Protein AF-A0A7G2JZL7-F1 (afdb_monomer_lite)

Radius of gyration: 18.75 Å; chains: 1; bounding box: 50×20×49 Å

Secondary structure (DSSP, 8-state):
-HHHHHHHHHHHTS-HHHHHHHHHGGGS-HHHHHHHHHHHHHHHHH---HHHHHHHHHHHHHHHHHHHHHHHHHHHHHHHH--SS---

InterPro domains:
  IPR024528 Threonine/Serine exporter, ThrE [PF12821] (1-78)
  IPR050539 ThrE Dicarboxylate/Amino Acid Exporter [PTHR34390] (1-87)

pLDDT: mean 87.21, std 9.63, range [56.19, 97.25]

Sequence (88 aa):
IGFLGVHLSHRYLAHPKAFTVAAIIPMIPGVHAYKAMISMVQIHHFGFSDALFEQMISSFINTSFILGAIVFGLALPGLLFYRQKPVV

Structure (mmCIF, N/CA/C/O backbone):
data_AF-A0A7G2JZL7-F1
#
_entry.id   AF-A0A7G2JZL7-F1
#
loop_
_atom_site.group_PDB
_atom_site.id
_atom_site.type_symbol
_atom_site.label_atom_id
_atom_site.label_alt_id
_atom_site.label_comp_id
_atom_site.label_asym_id
_atom_site.label_entity_id
_atom_site.label_seq_id
_atom_site.pdbx_PDB_ins_code
_atom_site.Cartn_x
_atom_site.Cartn_y
_atom_site.Cartn_z
_atom_site.occupancy
_atom_site.B_iso_or_equiv
_atom_site.auth_seq_id
_atom_site.auth_comp_id
_atom_site.auth_asym_id
_atom_site.auth_atom_id
_atom_site.pdbx_PDB_model_num
ATOM 1 N N . ILE A 1 1 ? -9.297 -6.302 9.357 1.00 80.50 1 ILE A N 1
ATOM 2 C CA . ILE A 1 1 ? -8.786 -5.452 10.464 1.00 80.50 1 ILE A CA 1
ATOM 3 C C . ILE A 1 1 ? -9.769 -4.384 10.944 1.00 80.50 1 ILE A C 1
ATOM 5 O O . ILE A 1 1 ? -9.880 -4.228 12.148 1.00 80.50 1 ILE A O 1
ATOM 9 N N . GLY A 1 2 ? -10.505 -3.683 10.070 1.00 80.50 2 GLY A N 1
ATOM 10 C CA . GLY A 1 2 ? -11.409 -2.610 10.501 1.00 80.50 2 GLY A CA 1
ATOM 11 C C . GLY A 1 2 ? -12.468 -3.068 11.514 1.00 80.50 2 GLY A C 1
ATOM 12 O O . GLY A 1 2 ? -12.598 -2.473 12.578 1.00 80.50 2 GLY A O 1
ATOM 13 N N . PHE A 1 3 ? -13.173 -4.168 11.228 1.00 83.44 3 PHE A N 1
ATOM 14 C CA . PHE A 1 3 ? -14.215 -4.697 12.122 1.00 83.44 3 PHE A CA 1
ATOM 15 C C . PHE A 1 3 ? -13.636 -5.201 13.450 1.00 83.44 3 PHE A C 1
ATOM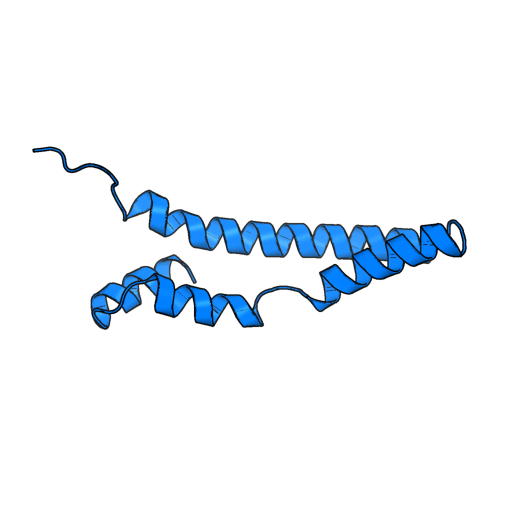 17 O O . PHE A 1 3 ? -14.198 -4.951 14.512 1.00 83.44 3 PHE A O 1
ATOM 24 N N . LEU A 1 4 ? -12.469 -5.851 13.391 1.00 83.56 4 LEU A N 1
ATOM 25 C CA . LEU A 1 4 ? -11.732 -6.296 14.576 1.00 83.56 4 LEU A CA 1
ATOM 26 C C . LEU A 1 4 ? -11.276 -5.112 15.438 1.00 83.56 4 LEU A C 1
ATOM 28 O O . LEU A 1 4 ? -11.386 -5.182 16.655 1.00 83.56 4 LEU A O 1
ATOM 32 N N . GLY A 1 5 ? -10.824 -4.014 14.827 1.00 80.88 5 GLY A N 1
ATOM 33 C CA . GLY A 1 5 ? -10.449 -2.792 15.539 1.00 80.88 5 GLY A CA 1
ATOM 34 C C . GLY A 1 5 ? -11.624 -2.174 16.296 1.00 80.88 5 GLY A C 1
ATOM 35 O O . GLY A 1 5 ? -11.454 -1.761 17.439 1.00 80.88 5 GLY A O 1
ATOM 36 N N . VAL A 1 6 ? -12.828 -2.186 15.710 1.00 82.94 6 VAL A N 1
ATOM 37 C CA . VAL A 1 6 ? -14.056 -1.753 16.399 1.00 82.94 6 VAL A CA 1
ATOM 38 C C . VAL A 1 6 ? -14.419 -2.719 17.532 1.00 82.94 6 VAL A C 1
ATOM 40 O O . VAL A 1 6 ? -14.617 -2.285 18.663 1.00 82.94 6 VAL A O 1
ATOM 43 N N . HIS A 1 7 ? -14.425 -4.031 17.295 1.00 82.50 7 HIS A N 1
ATOM 44 C CA . HIS A 1 7 ? -14.757 -5.003 18.342 1.00 82.50 7 HIS A CA 1
ATOM 45 C C . HIS A 1 7 ? -13.790 -4.942 19.542 1.00 82.50 7 HIS A C 1
ATOM 47 O O . HIS A 1 7 ? -14.216 -4.917 20.697 1.00 82.50 7 HIS A O 1
ATOM 53 N N . LEU A 1 8 ? -12.484 -4.850 19.277 1.00 80.56 8 LEU A N 1
ATOM 54 C CA . LEU A 1 8 ? -11.459 -4.724 20.313 1.00 80.56 8 LEU A CA 1
ATOM 55 C C . LEU A 1 8 ? -11.521 -3.360 21.009 1.00 80.56 8 LEU A C 1
ATOM 57 O O . LE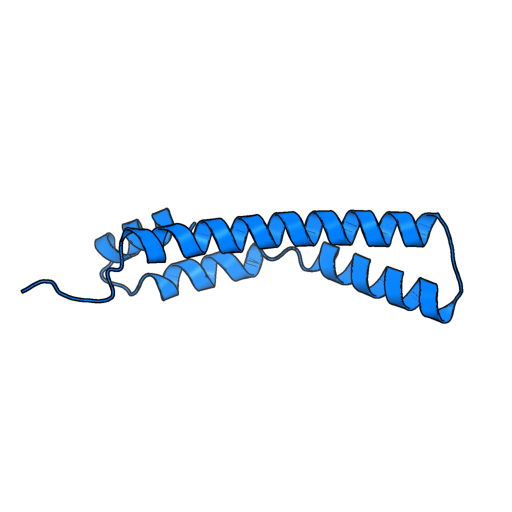U A 1 8 ? -11.318 -3.302 22.217 1.00 80.56 8 LEU A O 1
ATOM 61 N N . SER A 1 9 ? -11.877 -2.282 20.301 1.00 80.75 9 SER A N 1
ATOM 62 C CA . SER A 1 9 ? -12.076 -0.968 20.927 1.00 80.75 9 SER A CA 1
ATOM 63 C C . SER A 1 9 ? -13.164 -0.975 21.997 1.00 80.75 9 SER A C 1
ATOM 65 O O . SER A 1 9 ? -12.954 -0.432 23.077 1.00 80.75 9 SER A O 1
ATOM 67 N N . HIS A 1 10 ? -14.280 -1.668 21.749 1.00 79.88 10 HIS A N 1
ATOM 68 C CA . HIS A 1 10 ? -15.338 -1.835 22.744 1.00 79.88 10 HIS A CA 1
ATOM 69 C C . HIS A 1 10 ? -14.904 -2.721 23.917 1.00 79.88 10 HIS A C 1
ATOM 71 O O . HIS A 1 10 ? -15.257 -2.429 25.056 1.00 79.88 10 HIS A O 1
ATOM 77 N N . ARG A 1 11 ? -14.111 -3.773 23.666 1.00 84.00 11 ARG A N 1
ATOM 78 C CA . ARG A 1 11 ? -13.613 -4.671 24.723 1.00 84.00 11 ARG A CA 1
ATOM 79 C C . ARG A 1 11 ? -12.551 -4.026 25.618 1.00 84.00 11 ARG A C 1
ATOM 81 O O . ARG A 1 11 ? -12.525 -4.309 26.810 1.00 84.00 11 ARG A O 1
ATOM 88 N N . TYR A 1 12 ? -11.679 -3.193 25.053 1.00 84.31 12 TYR A N 1
ATOM 89 C CA . TYR A 1 12 ? -10.535 -2.591 25.749 1.00 84.31 12 TYR A CA 1
ATOM 90 C C . TYR A 1 12 ? -10.714 -1.095 26.067 1.00 84.31 12 TYR A C 1
ATOM 92 O O . TYR A 1 12 ? -9.765 -0.470 26.530 1.00 84.31 12 TYR A O 1
ATOM 100 N N . LEU A 1 13 ? -11.900 -0.516 25.821 1.00 79.50 13 LEU A N 1
ATOM 101 C CA . LEU A 1 13 ? -12.236 0.903 26.059 1.00 79.50 13 LEU A CA 1
ATOM 102 C C . LEU A 1 13 ? -11.251 1.907 25.421 1.00 79.50 13 LEU A C 1
ATOM 104 O O . LEU A 1 13 ? -11.131 3.048 25.864 1.00 79.50 13 LEU A O 1
ATOM 108 N N . ALA A 1 14 ? -10.543 1.498 24.368 1.00 80.00 14 ALA A N 1
ATOM 109 C CA . ALA A 1 14 ? -9.541 2.310 23.686 1.00 80.00 14 ALA A CA 1
ATOM 110 C C . ALA A 1 14 ? -10.037 2.711 22.297 1.00 80.00 14 ALA A C 1
ATOM 112 O O . ALA A 1 14 ? -10.699 1.930 21.623 1.00 80.00 14 ALA A O 1
ATOM 113 N N . HIS A 1 15 ? -9.710 3.922 21.844 1.00 77.56 15 HIS A N 1
ATOM 114 C CA . HIS A 1 15 ? -10.223 4.448 20.579 1.00 77.56 15 HIS A CA 1
ATOM 115 C C . HIS A 1 15 ? -9.833 3.538 19.386 1.00 77.56 15 HIS A C 1
ATOM 117 O O . HIS A 1 15 ? -8.642 3.265 19.218 1.00 77.56 15 HIS A O 1
ATOM 123 N N . PRO A 1 16 ? -10.765 3.120 18.498 1.00 77.94 16 PRO A N 1
ATOM 124 C CA . PRO A 1 16 ? -10.495 2.116 17.455 1.00 77.94 16 PRO A CA 1
ATOM 125 C C . PRO A 1 16 ? -9.304 2.439 16.545 1.00 77.94 16 PRO A C 1
ATOM 127 O O . PRO A 1 16 ? -8.570 1.538 16.140 1.00 77.94 16 PRO A O 1
ATOM 130 N N . LYS A 1 17 ? -9.062 3.734 16.290 1.00 80.38 17 LYS A N 1
ATOM 131 C CA . LYS A 1 17 ? -7.887 4.219 15.539 1.00 80.38 17 LYS A CA 1
ATOM 132 C C . LYS A 1 17 ? -6.546 3.727 16.111 1.00 80.38 17 LYS A C 1
ATOM 134 O O . LYS A 1 17 ? -5.637 3.484 15.327 1.00 80.38 17 LYS A O 1
ATOM 139 N N . ALA A 1 18 ? -6.418 3.536 17.426 1.00 83.25 18 ALA A N 1
ATOM 140 C CA . ALA A 1 18 ? -5.179 3.056 18.043 1.00 83.25 18 ALA A CA 1
ATOM 141 C C . ALA A 1 18 ? -4.809 1.635 17.576 1.00 83.25 18 ALA A C 1
ATOM 143 O O . ALA A 1 18 ? -3.646 1.354 17.299 1.00 83.25 18 ALA A O 1
ATOM 144 N N . PHE A 1 19 ? -5.803 0.758 17.408 1.00 82.00 19 PHE A N 1
ATOM 145 C CA . PHE A 1 19 ? -5.585 -0.620 16.959 1.00 82.00 19 PHE A CA 1
ATOM 146 C C . PHE A 1 19 ? -5.403 -0.716 15.449 1.00 82.00 19 PHE A C 1
ATOM 148 O O . PHE A 1 19 ? -4.549 -1.453 14.957 1.00 82.00 19 PHE A O 1
ATOM 155 N N . THR A 1 20 ? -6.206 0.028 14.690 1.00 85.12 20 THR A N 1
ATOM 156 C CA . THR A 1 20 ? -6.175 -0.075 13.232 1.00 85.12 20 THR A CA 1
ATOM 157 C C . THR A 1 20 ? -4.923 0.547 12.623 1.00 85.12 20 THR A C 1
ATOM 159 O O . THR A 1 20 ? -4.434 0.027 11.627 1.00 85.12 20 THR A O 1
ATOM 162 N N . VAL A 1 21 ? -4.376 1.619 13.212 1.00 85.00 21 VAL A N 1
ATOM 163 C CA . VAL A 1 21 ? -3.129 2.243 12.731 1.00 85.00 21 VAL A CA 1
ATOM 164 C C . VAL A 1 21 ? -1.942 1.300 12.925 1.00 85.00 21 VAL A C 1
ATOM 166 O O . VAL A 1 21 ? -1.195 1.073 11.977 1.00 85.00 21 VAL A O 1
ATOM 169 N N . ALA A 1 22 ? -1.813 0.684 14.105 1.00 85.62 22 ALA A N 1
ATOM 170 C CA . ALA A 1 22 ? -0.750 -0.284 14.380 1.00 85.62 22 ALA A CA 1
ATOM 171 C C . ALA A 1 22 ? -0.806 -1.498 13.435 1.00 85.62 22 ALA A C 1
ATOM 173 O O . ALA A 1 22 ? 0.228 -1.977 12.976 1.00 85.62 22 ALA A O 1
ATOM 174 N N . ALA A 1 23 ? -2.014 -1.962 13.096 1.00 86.88 23 ALA A N 1
ATOM 175 C CA . A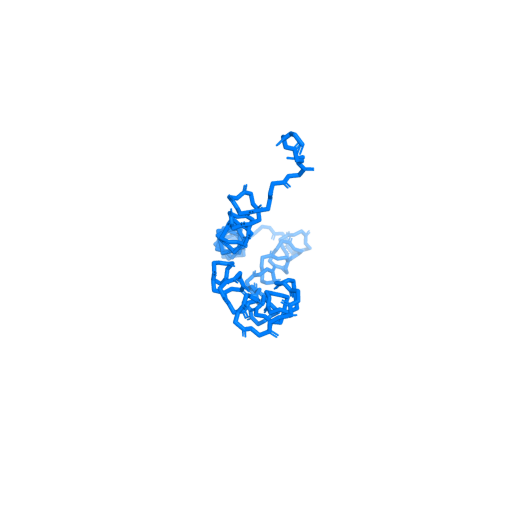LA A 1 23 ? -2.206 -3.088 12.187 1.00 86.88 23 ALA A CA 1
ATOM 176 C C . ALA A 1 23 ? -1.875 -2.762 10.718 1.00 86.88 23 ALA A C 1
ATOM 178 O O . ALA A 1 23 ? -1.479 -3.657 9.980 1.00 86.88 23 ALA A O 1
ATOM 179 N N . ILE A 1 24 ? -2.037 -1.509 10.274 1.00 89.25 24 ILE A N 1
ATOM 180 C CA . ILE A 1 24 ? -1.850 -1.131 8.863 1.00 89.25 24 ILE A CA 1
ATOM 181 C C . ILE A 1 24 ? -0.378 -1.015 8.472 1.00 89.25 24 ILE A C 1
ATOM 183 O O . ILE A 1 24 ? -0.037 -1.395 7.357 1.00 89.25 24 ILE A O 1
ATOM 187 N N . ILE A 1 25 ? 0.488 -0.528 9.366 1.00 89.94 25 ILE A N 1
ATOM 188 C CA . ILE A 1 25 ? 1.915 -0.286 9.083 1.00 89.94 25 ILE A CA 1
ATOM 189 C C . ILE A 1 25 ? 2.598 -1.481 8.382 1.00 89.94 25 ILE A C 1
ATOM 191 O O . ILE A 1 25 ? 3.166 -1.272 7.310 1.00 89.94 25 ILE A O 1
ATOM 195 N N . PRO A 1 26 ? 2.523 -2.726 8.896 1.00 89.38 26 PRO A N 1
ATOM 196 C CA . PRO A 1 26 ? 3.158 -3.872 8.238 1.00 89.38 26 PRO A CA 1
ATOM 197 C C . PRO A 1 26 ? 2.413 -4.381 6.993 1.00 89.38 26 PRO A C 1
ATOM 199 O O . PRO A 1 26 ? 2.981 -5.148 6.222 1.00 89.38 26 PRO A O 1
ATOM 202 N N . MET A 1 27 ? 1.147 -4.004 6.789 1.00 90.19 27 MET A N 1
ATOM 203 C CA . MET A 1 27 ? 0.323 -4.502 5.677 1.00 90.19 27 MET A CA 1
ATOM 204 C C . MET A 1 27 ? 0.478 -3.678 4.393 1.00 90.19 27 MET A C 1
ATOM 206 O O . MET A 1 27 ? -0.000 -4.098 3.340 1.00 90.19 27 MET A O 1
ATOM 210 N N . ILE A 1 28 ? 1.121 -2.507 4.456 1.00 91.56 28 ILE A N 1
ATOM 211 C CA . ILE A 1 28 ? 1.357 -1.672 3.276 1.00 91.56 28 ILE A CA 1
ATOM 212 C C . ILE A 1 28 ? 2.368 -2.385 2.358 1.00 91.56 28 ILE A C 1
ATOM 214 O O . ILE A 1 28 ? 3.493 -2.654 2.785 1.00 91.56 28 ILE A O 1
ATOM 218 N N . PRO A 1 29 ? 2.026 -2.660 1.084 1.00 92.19 29 PRO A N 1
ATOM 219 C CA . PRO A 1 29 ? 2.887 -3.378 0.142 1.00 92.19 29 PRO A CA 1
ATOM 220 C C . PRO A 1 29 ? 4.005 -2.473 -0.413 1.00 92.19 29 PRO A C 1
ATOM 222 O O . PRO A 1 29 ? 4.092 -2.219 -1.615 1.00 92.19 29 PRO A O 1
ATOM 225 N N . GLY A 1 30 ? 4.883 -1.981 0.466 1.00 91.69 30 GLY A N 1
ATOM 226 C CA . GLY A 1 30 ? 5.915 -0.997 0.131 1.00 91.69 30 GLY A CA 1
ATOM 227 C C . GLY A 1 30 ? 6.889 -1.478 -0.944 1.00 91.69 30 GLY A C 1
ATOM 228 O O . GLY A 1 30 ? 7.230 -0.718 -1.842 1.00 91.69 30 GLY A O 1
ATOM 229 N N . VAL A 1 31 ? 7.274 -2.759 -0.921 1.00 93.62 31 VAL A N 1
ATOM 230 C CA . VAL A 1 31 ? 8.196 -3.340 -1.916 1.00 93.62 31 VAL A CA 1
ATOM 231 C C . VAL A 1 31 ? 7.601 -3.310 -3.327 1.00 93.62 31 VAL A C 1
ATOM 233 O O . VAL A 1 31 ? 8.307 -2.985 -4.279 1.00 93.62 31 VAL A O 1
ATOM 236 N N . HIS A 1 32 ? 6.311 -3.622 -3.479 1.00 93.62 32 HIS A N 1
ATOM 237 C CA . HIS A 1 32 ? 5.643 -3.589 -4.783 1.00 93.62 32 HIS A CA 1
ATOM 238 C C . HIS A 1 32 ? 5.499 -2.152 -5.295 1.00 93.62 32 HIS A C 1
ATOM 240 O O . HIS A 1 32 ? 5.801 -1.886 -6.459 1.00 93.62 32 HIS A O 1
ATOM 246 N N . ALA A 1 33 ? 5.146 -1.215 -4.412 1.00 94.81 33 ALA A N 1
ATOM 247 C CA . ALA A 1 33 ? 5.061 0.200 -4.753 1.00 94.81 33 ALA A CA 1
ATOM 248 C C . ALA A 1 33 ? 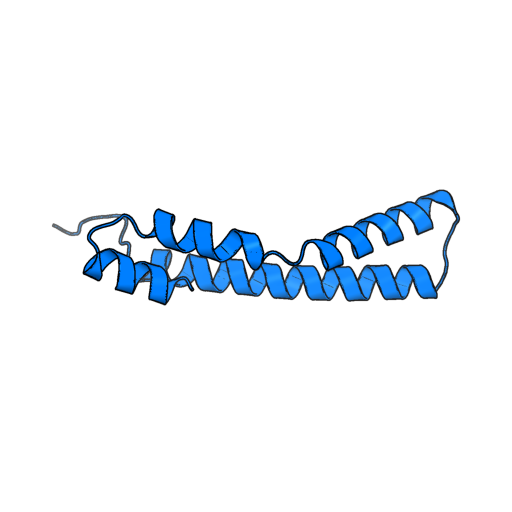6.415 0.743 -5.236 1.00 94.81 33 ALA A C 1
ATOM 250 O O . ALA A 1 33 ? 6.502 1.391 -6.279 1.00 94.81 33 ALA A O 1
ATOM 251 N N . TYR A 1 34 ? 7.489 0.417 -4.512 1.00 96.25 34 TYR A N 1
ATOM 252 C CA . TYR A 1 34 ? 8.836 0.869 -4.847 1.00 96.25 34 TYR A CA 1
ATOM 253 C C . TYR A 1 34 ? 9.342 0.259 -6.157 1.00 96.25 34 TYR A C 1
ATOM 255 O O . TYR A 1 34 ? 9.959 0.957 -6.956 1.00 96.25 34 TYR A O 1
ATOM 263 N N . LYS A 1 35 ? 9.044 -1.023 -6.416 1.00 95.0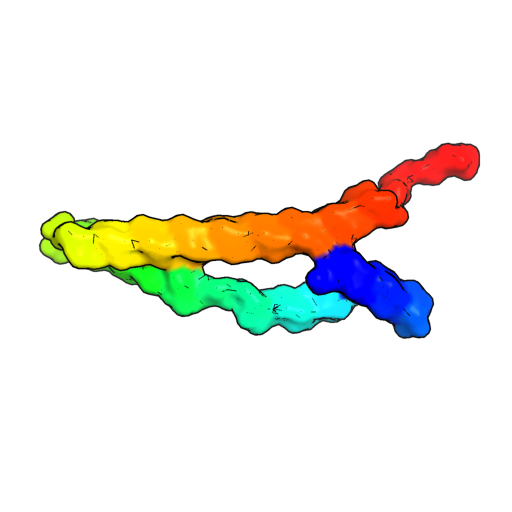0 35 LYS A N 1
ATOM 264 C CA . LYS A 1 35 ? 9.357 -1.675 -7.697 1.00 95.00 35 LYS A CA 1
ATOM 265 C C . LYS A 1 35 ? 8.663 -0.983 -8.865 1.00 95.00 35 LYS A C 1
ATOM 267 O O . LYS A 1 35 ? 9.330 -0.685 -9.846 1.00 95.00 35 LYS A O 1
ATOM 272 N N . ALA A 1 36 ? 7.370 -0.680 -8.743 1.00 96.06 36 ALA A N 1
ATOM 273 C CA . ALA A 1 36 ? 6.636 0.043 -9.780 1.00 96.06 36 ALA A CA 1
ATOM 274 C C . ALA A 1 36 ? 7.258 1.423 -10.057 1.00 96.06 36 ALA A C 1
ATOM 276 O O . ALA A 1 36 ? 7.493 1.778 -11.211 1.00 96.06 36 ALA A O 1
ATOM 277 N N . MET A 1 37 ? 7.585 2.166 -8.995 1.00 96.94 37 MET A N 1
ATOM 278 C CA . MET A 1 37 ? 8.203 3.490 -9.090 1.00 96.94 37 MET A CA 1
ATOM 279 C C . MET A 1 37 ? 9.591 3.440 -9.743 1.00 96.94 37 MET A C 1
ATOM 281 O O . MET A 1 37 ? 9.865 4.215 -10.655 1.00 96.94 37 MET A O 1
ATOM 285 N N . ILE A 1 38 ? 10.465 2.525 -9.311 1.00 96.00 38 ILE A N 1
ATOM 286 C CA . ILE A 1 38 ? 11.809 2.388 -9.889 1.00 96.00 38 ILE A CA 1
ATOM 287 C C . ILE A 1 38 ? 11.720 1.973 -11.357 1.00 96.00 38 ILE A C 1
ATOM 289 O O . ILE A 1 38 ? 12.401 2.578 -12.178 1.00 96.00 38 ILE A O 1
ATOM 293 N N . SER A 1 39 ? 10.872 1.000 -11.709 1.00 94.56 39 SER A N 1
ATOM 294 C CA . SER A 1 39 ? 10.707 0.575 -13.103 1.00 94.56 39 SER A CA 1
ATOM 295 C C . SER A 1 39 ? 10.219 1.725 -13.991 1.00 94.56 39 SER A C 1
ATOM 297 O O . SER A 1 39 ? 10.727 1.896 -15.094 1.00 94.56 39 SER A O 1
ATOM 299 N N . MET A 1 40 ? 9.320 2.580 -13.492 1.00 95.56 40 MET A N 1
ATOM 300 C CA . MET A 1 40 ? 8.886 3.789 -14.201 1.00 95.56 40 MET A CA 1
ATOM 301 C C . MET A 1 40 ? 10.043 4.777 -14.433 1.00 95.56 40 MET A C 1
ATOM 303 O O . MET A 1 40 ? 10.217 5.281 -15.542 1.00 95.56 40 MET A O 1
ATOM 307 N N . VAL A 1 41 ? 10.863 5.032 -13.409 1.00 96.50 41 VAL A N 1
ATOM 308 C CA . VAL A 1 41 ? 12.041 5.912 -13.521 1.00 96.50 41 VAL A CA 1
ATOM 309 C C . VAL A 1 41 ? 13.084 5.324 -14.475 1.00 96.50 41 VAL A C 1
ATOM 311 O O . VAL A 1 41 ? 13.680 6.055 -15.264 1.00 96.50 41 VAL A O 1
ATOM 314 N N . GLN A 1 42 ? 13.285 4.006 -14.446 1.00 94.19 42 GLN A N 1
ATOM 315 C CA . GLN A 1 42 ? 14.201 3.310 -15.346 1.00 94.19 42 GLN A CA 1
ATOM 316 C C . GLN A 1 42 ? 13.745 3.399 -16.803 1.00 94.19 42 GLN A C 1
ATOM 318 O O . GLN A 1 42 ? 14.577 3.675 -17.659 1.00 94.19 42 GLN A O 1
ATOM 323 N N . ILE A 1 43 ? 12.445 3.254 -17.080 1.00 95.38 43 ILE A N 1
ATOM 324 C CA . ILE A 1 43 ? 11.890 3.444 -18.430 1.00 95.38 43 ILE A CA 1
ATOM 325 C C . ILE A 1 43 ? 12.119 4.881 -18.917 1.00 95.38 43 ILE A C 1
ATOM 327 O O . ILE A 1 43 ? 12.496 5.093 -20.067 1.00 95.38 43 ILE A O 1
ATOM 331 N N . HIS A 1 44 ? 11.935 5.873 -18.041 1.00 93.81 44 HIS A N 1
ATOM 332 C CA . HIS A 1 44 ? 12.175 7.277 -18.378 1.00 93.81 44 HIS A CA 1
ATOM 333 C C . HIS A 1 44 ? 13.658 7.573 -18.666 1.00 93.81 44 HIS A C 1
ATOM 335 O O . HIS A 1 44 ? 13.960 8.363 -19.555 1.00 93.81 44 HIS A O 1
ATOM 341 N N . HIS A 1 45 ? 14.586 6.965 -17.919 1.00 95.12 45 HIS A N 1
ATOM 342 C CA . HIS A 1 45 ? 16.017 7.263 -18.037 1.00 95.12 45 HIS A CA 1
ATOM 343 C C . HIS A 1 45 ? 16.745 6.428 -19.103 1.00 95.12 45 HIS A C 1
ATOM 345 O O . HIS A 1 45 ? 17.559 6.969 -19.845 1.00 95.12 45 HIS A O 1
ATOM 351 N N . PHE A 1 46 ? 16.467 5.125 -19.182 1.00 92.44 46 PHE A N 1
ATOM 352 C CA . PHE A 1 46 ? 17.165 4.178 -20.063 1.00 92.44 46 PHE A CA 1
ATOM 353 C C . PHE A 1 46 ? 16.385 3.841 -21.343 1.00 92.44 46 PHE A C 1
ATOM 355 O O . PHE A 1 46 ? 16.917 3.165 -22.221 1.00 92.44 46 PHE A O 1
ATOM 362 N N . GLY A 1 47 ? 15.146 4.323 -21.468 1.00 89.94 47 GLY A N 1
ATOM 363 C CA . GLY A 1 47 ? 14.258 4.012 -22.582 1.00 89.94 47 GLY A CA 1
ATOM 364 C C . GLY A 1 47 ? 13.344 2.816 -22.310 1.00 89.94 47 GLY A C 1
ATOM 365 O O . GLY A 1 47 ? 13.383 2.176 -21.259 1.00 89.94 47 GLY A O 1
ATOM 366 N N . PHE A 1 48 ? 12.466 2.538 -23.273 1.00 91.69 48 PHE A N 1
ATOM 367 C CA . PHE A 1 48 ? 11.446 1.504 -23.136 1.00 91.69 48 PHE A CA 1
ATOM 368 C C . PHE A 1 48 ? 12.043 0.090 -23.201 1.00 91.69 48 PHE A C 1
ATOM 370 O O . PHE A 1 48 ? 12.852 -0.220 -24.072 1.00 91.69 48 PHE A O 1
ATOM 377 N N . SER A 1 49 ? 11.597 -0.777 -22.293 1.00 93.94 49 SER A N 1
ATOM 378 C CA . SER A 1 49 ? 11.920 -2.203 -22.260 1.00 93.94 49 SER A CA 1
ATOM 379 C C . SER A 1 49 ? 10.678 -2.977 -21.835 1.00 93.94 49 SER A C 1
ATOM 381 O O . SER A 1 49 ? 10.064 -2.630 -20.822 1.00 93.94 49 SER A O 1
ATOM 383 N N . ASP A 1 50 ? 10.338 -4.039 -22.568 1.00 93.94 50 ASP A N 1
ATOM 384 C CA . ASP A 1 50 ? 9.155 -4.863 -22.291 1.00 93.94 50 ASP A CA 1
ATOM 385 C C . ASP A 1 50 ? 9.176 -5.436 -20.867 1.00 93.94 50 ASP A C 1
ATOM 387 O O . ASP A 1 50 ? 8.177 -5.370 -20.154 1.00 93.94 50 ASP A O 1
ATOM 391 N N . ALA A 1 51 ? 10.343 -5.897 -20.404 1.00 94.00 51 ALA A N 1
ATOM 392 C CA . ALA A 1 51 ? 10.508 -6.449 -19.060 1.00 94.00 51 ALA A CA 1
ATOM 393 C C . ALA A 1 51 ? 10.278 -5.399 -17.957 1.00 94.00 51 ALA A C 1
ATOM 395 O O . ALA A 1 51 ? 9.621 -5.676 -16.952 1.00 94.00 51 ALA A O 1
ATOM 396 N N . LEU A 1 52 ? 10.785 -4.172 -18.144 1.00 93.56 52 LEU A N 1
ATOM 397 C CA . LEU A 1 52 ? 10.563 -3.078 -17.192 1.00 93.56 52 LEU A CA 1
ATOM 398 C C . LEU A 1 52 ? 9.100 -2.632 -17.188 1.00 93.56 52 LEU A C 1
ATOM 400 O O . LEU A 1 52 ? 8.557 -2.315 -16.129 1.00 93.56 52 LEU A O 1
ATOM 404 N N . PHE A 1 53 ? 8.460 -2.620 -18.357 1.00 94.88 53 PHE A N 1
ATOM 405 C CA . PHE A 1 53 ? 7.061 -2.240 -18.493 1.00 94.88 53 PHE A CA 1
ATOM 406 C C . PHE A 1 53 ? 6.127 -3.266 -17.842 1.00 94.88 53 PHE A C 1
ATOM 408 O O . PHE A 1 53 ? 5.247 -2.888 -17.066 1.00 94.88 53 PHE A O 1
ATOM 415 N N . GLU A 1 54 ? 6.363 -4.559 -18.070 1.00 96.31 54 GLU A N 1
ATOM 416 C CA . GLU A 1 54 ? 5.638 -5.644 -17.407 1.00 96.31 54 GLU A CA 1
ATOM 417 C C . GLU A 1 54 ? 5.796 -5.560 -15.883 1.00 96.31 54 GLU A C 1
ATOM 419 O O . GLU A 1 54 ? 4.806 -5.580 -15.143 1.00 96.31 54 GLU A O 1
ATOM 424 N N . GLN A 1 55 ? 7.031 -5.386 -15.402 1.00 95.56 55 GLN A N 1
ATOM 425 C CA . GLN A 1 55 ? 7.316 -5.248 -13.976 1.00 95.56 55 GLN A CA 1
ATOM 426 C C . GLN A 1 55 ? 6.606 -4.034 -13.365 1.00 95.56 55 GLN A C 1
ATOM 428 O O . GLN A 1 55 ? 6.042 -4.143 -12.267 1.00 95.56 55 GLN A O 1
ATOM 433 N N . MET A 1 56 ? 6.617 -2.896 -14.063 1.00 96.25 56 MET A N 1
ATOM 434 C CA . MET A 1 56 ? 5.952 -1.667 -13.641 1.00 96.25 56 MET A CA 1
ATOM 435 C C . MET A 1 56 ? 4.446 -1.893 -13.490 1.00 96.25 56 MET A C 1
ATOM 437 O O . MET A 1 56 ? 3.903 -1.659 -12.410 1.00 96.25 56 MET A O 1
ATOM 441 N N . ILE A 1 57 ? 3.782 -2.387 -14.538 1.00 97.25 57 ILE A N 1
ATOM 442 C CA . ILE A 1 57 ? 2.327 -2.581 -14.562 1.00 97.25 57 ILE A CA 1
ATOM 443 C C . ILE A 1 57 ? 1.893 -3.637 -13.545 1.00 97.25 57 ILE A C 1
ATOM 445 O O . ILE A 1 57 ? 0.989 -3.382 -12.751 1.00 97.25 57 ILE A O 1
ATOM 449 N N . SER A 1 58 ? 2.562 -4.790 -13.500 1.00 96.12 58 SER A N 1
ATOM 450 C CA . SER A 1 58 ? 2.236 -5.863 -12.553 1.00 96.12 58 SER A CA 1
ATOM 451 C C . SER A 1 58 ? 2.377 -5.398 -11.102 1.00 96.12 58 SER A C 1
ATOM 453 O O . SER A 1 58 ? 1.483 -5.604 -10.274 1.00 96.12 58 SER A O 1
ATOM 455 N N . SER A 1 59 ? 3.469 -4.699 -10.779 1.00 96.00 59 SER A N 1
ATOM 456 C CA . SER A 1 59 ? 3.696 -4.186 -9.425 1.00 96.00 59 SER A CA 1
ATOM 457 C C . SER A 1 59 ? 2.716 -3.067 -9.066 1.00 96.00 59 SER A C 1
ATOM 459 O O . SER A 1 59 ? 2.229 -3.022 -7.934 1.00 96.00 59 SER A O 1
ATOM 461 N N . PHE A 1 60 ? 2.379 -2.195 -10.018 1.00 96.38 60 PHE A N 1
ATOM 462 C CA . PHE A 1 60 ? 1.415 -1.111 -9.836 1.00 96.38 60 PHE A CA 1
ATOM 463 C C . PHE A 1 60 ? -0.004 -1.632 -9.583 1.00 96.38 60 PHE A C 1
ATOM 465 O O . PHE A 1 60 ? -0.657 -1.203 -8.629 1.00 96.38 60 PHE A O 1
ATOM 472 N N . ILE A 1 61 ? -0.464 -2.589 -10.394 1.00 96.94 61 ILE A N 1
ATOM 473 C CA . ILE A 1 61 ? -1.785 -3.210 -10.251 1.00 96.94 61 ILE A CA 1
ATOM 474 C C . ILE A 1 61 ? -1.882 -3.919 -8.899 1.00 96.94 61 ILE A C 1
ATOM 476 O O . ILE A 1 61 ? -2.809 -3.646 -8.137 1.00 96.94 61 ILE A O 1
ATOM 480 N N . ASN A 1 62 ? -0.897 -4.754 -8.550 1.00 95.62 62 ASN A N 1
ATOM 481 C CA . ASN A 1 62 ? -0.885 -5.463 -7.266 1.00 95.62 62 ASN A CA 1
ATOM 482 C C . ASN A 1 62 ? -0.910 -4.496 -6.075 1.00 95.62 62 ASN A C 1
ATOM 484 O O . ASN A 1 62 ? -1.703 -4.663 -5.149 1.00 95.62 62 ASN A O 1
ATOM 488 N N . THR A 1 63 ? -0.088 -3.446 -6.118 1.00 96.12 63 THR A N 1
ATOM 489 C CA . THR A 1 63 ? -0.058 -2.408 -5.077 1.00 96.12 63 THR A CA 1
ATOM 490 C C . THR A 1 63 ? -1.415 -1.726 -4.939 1.00 96.12 63 THR A C 1
ATOM 492 O O . THR A 1 63 ? -1.920 -1.586 -3.826 1.00 96.12 63 THR A O 1
ATOM 495 N N . SER A 1 64 ? -2.026 -1.337 -6.059 1.00 95.44 64 SER A N 1
ATOM 496 C CA . SER A 1 64 ? -3.308 -0.628 -6.076 1.00 95.44 64 SER A CA 1
ATOM 497 C C . SER A 1 64 ? -4.446 -1.493 -5.539 1.00 95.44 64 SER A C 1
ATOM 499 O O . SER A 1 64 ? -5.241 -1.016 -4.732 1.00 95.44 64 SER A O 1
ATOM 501 N N . PHE A 1 65 ? -4.499 -2.775 -5.916 1.00 95.81 65 PHE A N 1
ATOM 502 C CA . PHE A 1 65 ? -5.504 -3.709 -5.403 1.00 95.81 65 PHE A CA 1
ATOM 503 C C . PHE A 1 65 ? -5.351 -3.958 -3.901 1.00 95.81 65 PHE A C 1
ATOM 505 O O . PHE A 1 65 ? -6.341 -3.900 -3.173 1.00 95.81 65 PHE A O 1
ATOM 512 N N . ILE A 1 66 ? -4.126 -4.192 -3.419 1.00 94.56 66 ILE A N 1
ATOM 513 C CA . ILE A 1 66 ? -3.871 -4.428 -1.991 1.00 94.56 66 ILE A CA 1
ATOM 514 C C . ILE A 1 66 ? -4.222 -3.178 -1.175 1.00 94.56 66 ILE A C 1
ATOM 516 O O . ILE A 1 66 ? -4.954 -3.273 -0.189 1.00 94.56 66 ILE A O 1
ATOM 520 N N . LEU A 1 67 ? -3.752 -1.998 -1.592 1.00 94.00 67 LEU A N 1
ATOM 521 C CA . LEU A 1 67 ? -4.071 -0.741 -0.913 1.00 94.00 67 LEU A CA 1
ATOM 522 C C . LEU A 1 67 ? -5.573 -0.451 -0.944 1.00 94.00 67 LEU A C 1
ATOM 524 O O . LEU A 1 67 ? -6.145 -0.116 0.091 1.00 94.00 67 LEU A O 1
ATOM 528 N N . GLY A 1 68 ? -6.222 -0.636 -2.095 1.00 93.62 68 GLY A N 1
ATOM 529 C CA . GLY A 1 68 ? -7.666 -0.473 -2.241 1.00 93.62 68 GLY A CA 1
ATOM 530 C C . GLY A 1 68 ? -8.445 -1.382 -1.291 1.00 93.62 68 GLY A C 1
ATOM 531 O O . GLY A 1 68 ? -9.325 -0.909 -0.572 1.00 93.62 68 GLY A O 1
ATOM 532 N N . ALA A 1 69 ? -8.073 -2.662 -1.205 1.00 93.00 69 ALA A N 1
ATOM 533 C CA . ALA A 1 69 ? -8.694 -3.620 -0.294 1.00 93.00 69 ALA A CA 1
ATOM 534 C C . ALA A 1 69 ? -8.510 -3.233 1.185 1.00 93.00 69 ALA A C 1
ATOM 536 O O . ALA A 1 69 ? -9.458 -3.324 1.969 1.00 93.00 69 ALA A O 1
ATOM 537 N N . ILE A 1 70 ? -7.319 -2.764 1.574 1.00 91.88 70 ILE A N 1
ATOM 538 C CA . ILE A 1 70 ? -7.033 -2.316 2.947 1.00 91.88 70 ILE A CA 1
ATOM 539 C C . ILE A 1 70 ? -7.858 -1.075 3.296 1.00 91.88 70 ILE A C 1
ATOM 541 O O . ILE A 1 70 ? -8.517 -1.054 4.338 1.00 91.88 70 ILE A O 1
ATOM 545 N N . VAL A 1 71 ? -7.848 -0.055 2.432 1.00 89.62 71 VAL A N 1
ATOM 546 C CA . VAL A 1 71 ? -8.587 1.198 2.644 1.00 89.62 71 VAL A CA 1
ATOM 547 C C . VAL A 1 71 ? -10.081 0.915 2.747 1.00 89.62 71 VAL A C 1
ATOM 549 O O . VAL A 1 71 ? -10.728 1.371 3.690 1.00 89.62 71 VAL A O 1
ATOM 552 N N . PHE A 1 72 ? -10.620 0.100 1.841 1.00 90.44 72 PHE A N 1
ATOM 553 C CA . PHE A 1 72 ? -12.028 -0.277 1.856 1.00 90.44 72 PHE A CA 1
ATOM 554 C C . PHE A 1 72 ? -12.392 -1.051 3.131 1.00 90.44 72 PHE A C 1
ATOM 556 O O . PHE A 1 72 ? -13.322 -0.683 3.849 1.00 90.44 72 PHE A O 1
ATOM 563 N N . GLY A 1 73 ? -11.602 -2.069 3.485 1.00 88.38 73 GLY A N 1
ATOM 564 C CA . GLY A 1 73 ? -11.812 -2.871 4.691 1.00 88.38 73 GLY A CA 1
ATOM 565 C C . GLY A 1 73 ? -11.679 -2.088 6.004 1.00 88.38 73 GLY A C 1
ATOM 566 O O . GLY A 1 73 ? -12.229 -2.508 7.026 1.00 88.38 73 GLY A O 1
ATOM 567 N N . LEU A 1 74 ? -10.958 -0.964 6.000 1.00 87.69 74 LEU A N 1
ATOM 568 C CA . LEU A 1 74 ? -10.853 -0.056 7.141 1.00 87.69 74 LEU A CA 1
ATOM 569 C C . LEU A 1 74 ? -12.003 0.958 7.197 1.00 87.69 74 LEU A C 1
ATOM 571 O O . LEU A 1 74 ? -12.507 1.241 8.283 1.00 87.69 74 LEU A O 1
ATOM 575 N N . ALA A 1 75 ? -12.413 1.505 6.053 1.00 85.81 75 ALA A N 1
ATOM 576 C CA . ALA A 1 75 ? -13.445 2.535 5.977 1.00 85.81 75 ALA A CA 1
ATOM 577 C C . ALA A 1 75 ? -14.843 1.997 6.328 1.00 85.81 75 ALA A C 1
ATOM 579 O O . ALA A 1 75 ? -15.627 2.699 6.969 1.00 85.81 75 ALA A O 1
ATOM 580 N N . LEU A 1 76 ? -15.138 0.742 5.965 1.00 87.38 76 LEU A N 1
ATOM 581 C CA . LEU A 1 76 ? -16.437 0.092 6.182 1.00 87.38 76 LEU A CA 1
ATOM 582 C C . LEU A 1 76 ? -16.959 0.171 7.636 1.00 87.38 76 LEU A C 1
ATOM 584 O O . LEU A 1 76 ? -18.073 0.650 7.834 1.00 87.38 76 LEU A O 1
ATOM 588 N N . PRO A 1 77 ? -16.206 -0.244 8.672 1.00 81.94 77 PRO A N 1
ATOM 589 C CA . PRO A 1 77 ? -16.681 -0.160 10.054 1.00 81.94 77 PRO A CA 1
ATOM 590 C C . PRO A 1 77 ? -16.920 1.273 10.532 1.00 81.94 77 PRO A C 1
ATOM 592 O O . PRO A 1 77 ? -17.849 1.513 11.298 1.00 81.94 77 PRO A O 1
ATOM 595 N N . GLY A 1 78 ? -16.101 2.229 10.085 1.00 78.00 78 GLY A N 1
ATOM 596 C CA . GLY A 1 78 ? -16.317 3.643 10.388 1.00 78.0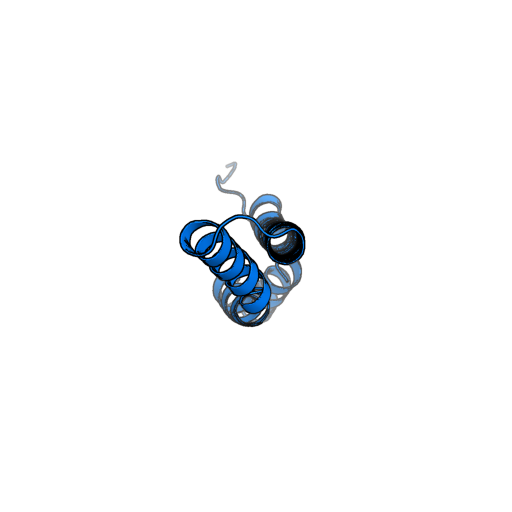0 78 GLY A CA 1
ATOM 597 C C . GLY A 1 78 ? -17.645 4.140 9.816 1.00 78.00 78 GLY A C 1
ATOM 598 O O . GLY A 1 78 ? -18.410 4.782 10.522 1.00 78.00 78 GLY A O 1
ATOM 599 N N . LEU A 1 79 ? -17.955 3.777 8.571 1.00 80.69 79 LEU A N 1
ATOM 600 C CA . LEU A 1 79 ? -19.216 4.133 7.914 1.00 80.69 79 LEU A CA 1
ATOM 601 C C . LEU A 1 79 ? -20.440 3.443 8.535 1.00 80.69 79 LEU A C 1
ATOM 603 O O . LEU A 1 79 ? -21.495 4.061 8.643 1.00 80.69 79 LEU A O 1
ATOM 607 N N . LEU A 1 80 ? -20.313 2.173 8.930 1.00 80.50 80 LEU A N 1
ATOM 608 C CA . LEU A 1 80 ? -21.434 1.373 9.434 1.00 80.50 80 LEU A CA 1
ATOM 609 C C . LEU A 1 80 ? -21.753 1.630 10.913 1.00 80.50 80 LEU A C 1
ATOM 611 O O . LEU A 1 80 ? -22.926 1.655 11.278 1.00 80.50 80 LEU A O 1
ATOM 615 N N . PHE A 1 81 ? -20.739 1.802 11.768 1.00 73.88 81 PHE A N 1
ATOM 616 C CA . PHE A 1 81 ? -20.934 1.886 13.223 1.00 73.88 81 PHE A CA 1
ATOM 617 C C . PHE A 1 81 ? -20.835 3.307 13.785 1.00 73.88 81 PHE A C 1
ATOM 619 O O . PHE A 1 81 ? -21.478 3.602 14.792 1.00 73.88 81 PHE A O 1
ATOM 626 N N . TYR A 1 82 ? -20.065 4.205 13.162 1.00 70.69 82 TYR A N 1
ATOM 627 C CA . TYR A 1 82 ? -19.932 5.582 13.643 1.00 70.69 82 TYR A CA 1
ATOM 628 C C . TYR A 1 82 ? -20.920 6.507 12.927 1.00 70.69 82 TYR A C 1
ATOM 630 O O . TYR A 1 82 ? -20.677 7.001 11.827 1.00 70.69 82 TYR A O 1
ATOM 638 N N . ARG A 1 83 ? -22.052 6.780 13.586 1.00 66.44 83 ARG A N 1
ATOM 639 C CA . ARG A 1 83 ? -23.076 7.716 13.102 1.00 66.44 83 ARG A CA 1
ATOM 640 C C . ARG A 1 83 ? -22.692 9.159 13.454 1.00 66.44 83 ARG A C 1
ATOM 642 O O . ARG A 1 83 ? -22.520 9.480 14.623 1.00 66.44 83 ARG A O 1
ATOM 649 N N . GLN A 1 84 ? -22.580 10.042 12.456 1.00 62.91 84 GLN A N 1
ATOM 650 C CA . GLN A 1 84 ? -22.115 11.429 12.652 1.00 62.91 84 GLN A CA 1
ATOM 651 C C . GLN A 1 84 ? -23.151 12.389 13.271 1.00 62.91 84 GLN A C 1
ATOM 653 O O . GLN A 1 84 ? -22.773 13.477 13.696 1.00 62.91 84 GLN A O 1
ATOM 658 N N . LYS A 1 85 ? -24.444 12.030 13.321 1.00 60.25 85 LYS A N 1
ATOM 659 C CA . LYS A 1 85 ? -25.500 12.877 13.905 1.00 60.25 85 LYS A CA 1
ATOM 660 C C . LYS A 1 85 ? -26.400 12.084 14.871 1.00 60.25 85 LYS A C 1
ATOM 662 O O . LYS A 1 85 ? -26.909 11.020 14.476 1.00 60.25 85 LYS A O 1
ATOM 667 N N . PRO A 1 86 ? -26.621 12.568 16.109 1.00 56.19 86 PRO A N 1
ATOM 668 C CA . PRO A 1 86 ? -27.688 12.052 16.959 1.00 56.19 86 PRO A CA 1
ATOM 669 C C . PRO A 1 86 ? -29.037 12.401 16.314 1.00 56.19 86 PRO A C 1
ATOM 671 O O . PRO A 1 86 ? -29.187 13.454 15.698 1.00 56.19 86 PRO A O 1
ATOM 674 N N . VAL A 1 87 ? -29.988 11.471 16.375 1.00 58.59 87 VAL A N 1
ATOM 675 C CA . VAL A 1 87 ? -31.392 11.759 16.057 1.00 58.59 87 VAL A CA 1
ATOM 676 C C . VAL A 1 87 ? -32.064 11.692 17.412 1.00 58.59 87 VAL A C 1
ATOM 678 O O . VAL A 1 87 ? -32.048 10.618 18.014 1.00 58.59 87 VAL A O 1
ATOM 681 N N . VAL A 1 88 ? -32.591 12.848 17.813 1.00 60.72 88 VAL A N 1
ATOM 682 C CA . VAL A 1 88 ? -33.091 13.237 19.139 1.00 60.72 88 VAL A CA 1
ATOM 683 C C . VAL A 1 88 ? -32.002 13.546 20.165 1.00 60.72 88 VAL A C 1
ATOM 685 O O . VAL A 1 88 ? -31.147 12.674 20.428 1.00 60.72 88 VAL A O 1
#

Foldseek 3Di:
DQVVLVVVCVVVVHDSCVVLVVVVVVQQPVVLVVLLVVLVVCCVPVNDDPVSVCSNVVSVVVNCVSVVVSVVSNVVCCVPPPDPDDDD

Organism: NCBI:txid456482